Protein AF-A0A963WPQ2-F1 (afdb_monomer)

Structure (mmCIF, N/CA/C/O backbone):
data_AF-A0A963WPQ2-F1
#
_entry.id   AF-A0A963WPQ2-F1
#
loop_
_atom_site.group_PDB
_atom_site.id
_atom_site.type_symbol
_atom_site.label_atom_id
_atom_site.label_alt_id
_atom_site.label_comp_id
_atom_site.label_asym_id
_atom_site.label_entity_id
_atom_site.label_seq_id
_atom_site.pdbx_PDB_ins_code
_atom_site.Cartn_x
_atom_site.Cartn_y
_atom_site.Cartn_z
_atom_site.occupancy
_atom_site.B_iso_or_equiv
_atom_site.auth_seq_id
_atom_site.auth_comp_id
_atom_site.auth_asym_id
_atom_site.auth_atom_id
_atom_site.pdbx_PDB_model_num
ATOM 1 N N . MET A 1 1 ? 3.090 -22.599 -8.218 1.00 36.81 1 MET A N 1
ATOM 2 C CA . MET A 1 1 ? 3.782 -21.387 -8.696 1.00 36.81 1 MET A CA 1
ATOM 3 C C . MET A 1 1 ? 3.671 -20.332 -7.594 1.00 36.81 1 MET A C 1
ATOM 5 O O . MET A 1 1 ? 3.023 -19.320 -7.779 1.00 36.81 1 MET A O 1
ATOM 9 N N . PHE A 1 2 ? 4.225 -20.642 -6.415 1.00 39.56 2 PHE A N 1
ATOM 10 C CA . PHE A 1 2 ? 4.300 -19.752 -5.252 1.00 39.56 2 PHE A CA 1
ATOM 11 C C . PHE A 1 2 ? 5.778 -19.411 -5.106 1.00 39.56 2 PHE A C 1
ATOM 13 O O . PHE A 1 2 ? 6.592 -20.318 -4.924 1.00 39.56 2 PHE A O 1
ATOM 20 N N . THR A 1 3 ? 6.152 -18.151 -5.276 1.00 38.62 3 THR A N 1
ATOM 21 C CA . THR A 1 3 ? 7.542 -17.724 -5.124 1.00 38.62 3 THR A CA 1
ATOM 22 C C . THR A 1 3 ? 7.565 -16.463 -4.277 1.00 38.62 3 THR A C 1
ATOM 24 O O . THR A 1 3 ? 6.902 -15.492 -4.612 1.00 38.62 3 THR A O 1
ATOM 27 N N . ALA A 1 4 ? 8.361 -16.545 -3.205 1.00 35.34 4 ALA A N 1
ATOM 28 C CA . ALA A 1 4 ? 8.760 -15.492 -2.274 1.00 35.34 4 ALA A CA 1
ATOM 29 C C . ALA A 1 4 ? 7.760 -15.090 -1.171 1.00 35.34 4 ALA A C 1
ATOM 31 O O . ALA A 1 4 ? 7.378 -13.934 -1.045 1.00 35.34 4 ALA A O 1
ATOM 32 N N . VAL A 1 5 ? 7.466 -16.027 -0.263 1.00 36.47 5 VAL A N 1
ATOM 33 C CA . VAL A 1 5 ? 7.416 -15.677 1.166 1.00 36.47 5 VAL A CA 1
ATOM 34 C C . VAL A 1 5 ? 8.804 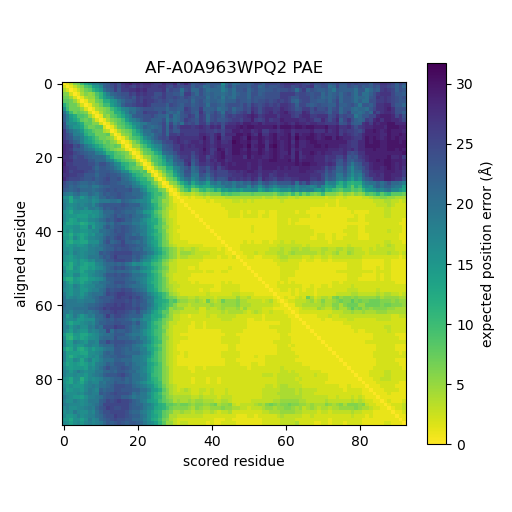-15.973 1.719 1.00 36.47 5 VAL A C 1
ATOM 36 O O . VAL A 1 5 ? 9.293 -17.097 1.618 1.00 36.47 5 VAL A O 1
ATOM 39 N N . VAL A 1 6 ? 9.470 -14.937 2.218 1.00 41.78 6 VAL A N 1
ATOM 40 C CA . VAL A 1 6 ? 10.721 -15.035 2.971 1.00 41.78 6 VAL A CA 1
ATOM 41 C C . VAL A 1 6 ? 10.472 -15.860 4.234 1.00 41.78 6 VAL A C 1
ATOM 43 O O . VAL A 1 6 ? 9.942 -15.378 5.230 1.00 41.78 6 VAL A O 1
ATOM 46 N N . ASP A 1 7 ? 10.827 -17.136 4.143 1.00 44.94 7 ASP A N 1
ATOM 47 C CA . ASP A 1 7 ? 10.869 -18.101 5.232 1.00 44.94 7 ASP A CA 1
ATOM 48 C C . ASP A 1 7 ? 12.159 -17.866 6.027 1.00 44.94 7 ASP A C 1
ATOM 50 O O . ASP A 1 7 ? 13.257 -18.183 5.563 1.00 44.94 7 ASP A O 1
ATOM 54 N N . ALA A 1 8 ? 12.058 -17.204 7.180 1.00 40.88 8 ALA A N 1
ATOM 55 C CA . ALA A 1 8 ? 13.203 -17.017 8.066 1.00 40.88 8 ALA A CA 1
ATOM 56 C C . ALA A 1 8 ? 12.772 -16.749 9.510 1.00 40.88 8 ALA A C 1
ATOM 58 O O . ALA A 1 8 ? 13.140 -15.732 10.085 1.00 40.88 8 ALA A O 1
ATOM 59 N N . LEU A 1 9 ? 12.001 -17.656 10.110 1.00 39.00 9 LEU A N 1
ATOM 60 C CA . LEU A 1 9 ? 11.843 -17.723 11.567 1.00 39.00 9 LEU A CA 1
ATOM 61 C C . LEU A 1 9 ? 11.512 -19.163 11.981 1.00 39.00 9 LEU A C 1
ATOM 63 O O . LEU A 1 9 ? 10.365 -19.516 12.242 1.00 39.00 9 LEU A O 1
ATOM 67 N N . THR A 1 10 ? 12.529 -20.016 12.087 1.00 43.53 10 THR A N 1
ATOM 68 C CA . THR A 1 10 ? 12.471 -21.130 13.039 1.00 43.53 10 THR A CA 1
ATOM 69 C C . THR A 1 10 ? 13.828 -21.306 13.709 1.00 43.53 10 THR A C 1
ATOM 71 O O . THR A 1 10 ? 14.848 -21.578 13.082 1.00 43.53 10 THR A O 1
ATOM 74 N N . ASP A 1 11 ? 13.781 -21.069 15.011 1.00 37.69 11 ASP A N 1
ATOM 75 C CA . ASP A 1 11 ? 14.800 -21.232 16.033 1.00 37.69 11 ASP A CA 1
ATOM 76 C C . ASP A 1 11 ? 15.343 -22.673 16.081 1.00 37.69 11 ASP A C 1
ATOM 78 O O . ASP A 1 11 ? 14.572 -23.627 16.192 1.00 37.69 11 ASP A O 1
ATOM 82 N N . VAL A 1 12 ? 16.671 -22.841 16.050 1.00 47.81 12 VAL A N 1
ATOM 83 C CA . VAL A 1 12 ? 17.315 -23.942 16.778 1.00 47.81 12 VAL A CA 1
ATOM 84 C C . VAL A 1 12 ? 18.640 -23.461 17.372 1.00 47.81 12 VAL A C 1
ATOM 86 O O . VAL A 1 12 ? 19.646 -23.245 16.699 1.00 47.81 12 VAL A O 1
ATOM 89 N N . ASN A 1 13 ? 18.596 -23.222 18.676 1.00 41.19 13 ASN A N 1
ATOM 90 C CA . ASN A 1 13 ? 19.705 -22.811 19.523 1.00 41.19 13 ASN A CA 1
ATOM 91 C C . ASN A 1 13 ? 20.659 -23.996 19.794 1.00 41.19 13 ASN A C 1
ATOM 93 O O . ASN A 1 13 ? 20.211 -25.083 20.165 1.00 41.19 13 ASN A O 1
ATOM 97 N N . GLY A 1 14 ? 21.975 -23.799 19.644 1.00 38.59 14 GLY A N 1
ATOM 98 C CA . GLY A 1 14 ? 22.959 -24.858 19.886 1.00 38.59 14 GLY A CA 1
ATOM 99 C C . GLY A 1 14 ? 24.436 -24.448 19.824 1.00 38.59 14 GLY A C 1
ATOM 100 O O . GLY A 1 14 ? 25.094 -24.716 18.829 1.00 38.59 14 GLY A O 1
ATOM 101 N N . ARG A 1 15 ? 24.944 -23.960 20.968 1.00 42.28 15 ARG A N 1
ATOM 102 C CA . ARG A 1 15 ? 26.319 -24.085 21.523 1.00 42.28 15 ARG A CA 1
ATOM 103 C C . ARG A 1 15 ? 27.489 -23.171 21.075 1.00 42.28 15 ARG A C 1
ATOM 105 O O . ARG A 1 15 ? 28.031 -23.281 19.988 1.00 42.28 15 ARG A O 1
ATOM 112 N N . GLU A 1 16 ? 27.965 -22.453 22.107 1.00 46.28 16 GLU A N 1
ATOM 113 C CA . GLU A 1 16 ? 29.357 -22.348 22.612 1.00 46.28 16 GLU A CA 1
ATOM 114 C C . GLU A 1 16 ? 30.307 -21.240 22.098 1.00 46.28 16 GLU A C 1
ATOM 116 O O . GLU A 1 16 ? 31.045 -21.404 21.140 1.00 46.28 16 GLU A O 1
ATOM 121 N N . GLY A 1 17 ? 30.392 -20.157 22.893 1.00 44.81 17 GLY A N 1
ATOM 122 C CA . GLY A 1 17 ? 31.634 -19.761 23.585 1.00 44.81 17 GLY A CA 1
ATOM 123 C C . GLY A 1 17 ? 32.643 -18.838 22.878 1.00 44.81 17 GLY A C 1
ATOM 124 O O . GLY A 1 17 ? 33.537 -19.309 22.187 1.00 44.81 17 GLY A O 1
ATOM 125 N N . GLY A 1 18 ? 32.623 -17.538 23.212 1.00 41.34 18 GLY A N 1
ATOM 126 C CA . GLY A 1 18 ? 33.745 -16.601 22.998 1.00 41.34 18 GLY A CA 1
ATOM 127 C C . GLY A 1 18 ? 33.408 -15.155 23.422 1.00 41.34 18 GLY A C 1
ATOM 128 O O . GLY A 1 18 ? 32.314 -14.701 23.094 1.00 41.34 18 GLY A O 1
ATOM 129 N N . PRO A 1 19 ? 34.265 -14.427 24.177 1.00 59.56 19 PRO A N 1
ATOM 130 C CA . PRO A 1 19 ? 33.863 -13.185 24.842 1.00 59.56 19 PRO A CA 1
ATOM 131 C C . PRO A 1 19 ? 34.143 -11.900 24.041 1.00 59.56 19 PRO A C 1
ATOM 133 O O . PRO A 1 19 ? 35.112 -11.806 23.294 1.00 59.56 19 PRO A O 1
ATOM 136 N N . ALA A 1 20 ? 33.328 -10.885 24.355 1.00 54.09 20 ALA A N 1
ATOM 137 C CA . ALA A 1 20 ? 33.532 -9.445 24.169 1.00 54.09 20 ALA A CA 1
ATOM 138 C C . ALA A 1 20 ? 33.497 -8.882 22.733 1.00 54.09 20 ALA A C 1
ATOM 140 O O . ALA A 1 20 ? 34.519 -8.521 22.155 1.00 54.09 20 ALA A O 1
ATOM 141 N N . VAL A 1 21 ? 32.280 -8.634 22.241 1.00 58.25 21 VAL A N 1
ATOM 142 C CA . VAL A 1 21 ? 31.994 -7.498 21.352 1.00 58.25 21 VAL A CA 1
ATOM 143 C C . VAL A 1 21 ? 30.837 -6.688 21.942 1.00 58.25 21 VAL A C 1
ATOM 145 O O . VAL A 1 21 ? 29.961 -7.235 22.607 1.00 58.25 21 VAL A O 1
ATOM 148 N N . ALA A 1 22 ? 30.922 -5.373 21.785 1.00 55.62 22 ALA A N 1
ATOM 149 C CA . ALA A 1 22 ? 30.116 -4.355 22.446 1.00 55.62 22 ALA A CA 1
ATOM 150 C C . ALA A 1 22 ? 28.587 -4.566 22.352 1.00 55.62 22 ALA A C 1
ATOM 152 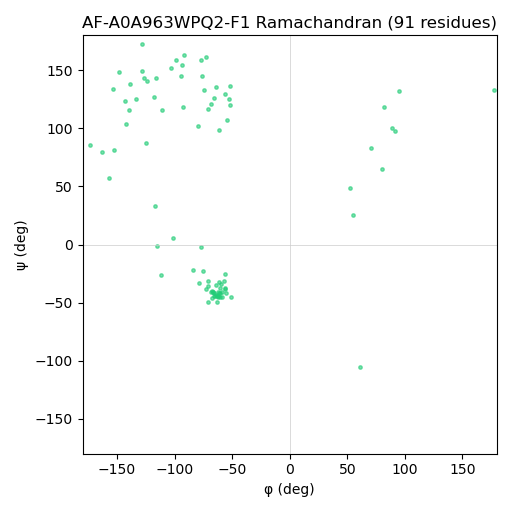O O . ALA A 1 22 ? 28.053 -4.837 21.280 1.00 55.62 22 ALA A O 1
ATOM 153 N N . SER A 1 23 ? 27.898 -4.367 23.481 1.00 45.31 23 SER A N 1
ATOM 154 C CA . SER A 1 23 ? 26.449 -4.132 23.595 1.00 45.31 23 SER A CA 1
ATOM 155 C C . SER A 1 23 ? 26.028 -2.969 22.680 1.00 45.31 23 SER A C 1
ATOM 157 O O . SER A 1 23 ? 26.700 -1.940 22.693 1.00 45.31 23 SER A O 1
ATOM 159 N N . GLY A 1 24 ? 25.061 -3.146 21.770 1.00 49.47 24 GLY A N 1
ATOM 160 C CA . GLY A 1 24 ? 23.612 -2.925 21.981 1.00 49.47 24 GLY A CA 1
ATOM 161 C C . GLY A 1 24 ? 23.252 -1.506 21.498 1.00 49.47 24 GLY A C 1
ATOM 162 O O . GLY A 1 24 ? 23.999 -0.585 21.786 1.00 49.47 24 GLY A O 1
ATOM 163 N N . GLU A 1 25 ? 22.229 -1.191 20.706 1.00 46.12 25 GLU A N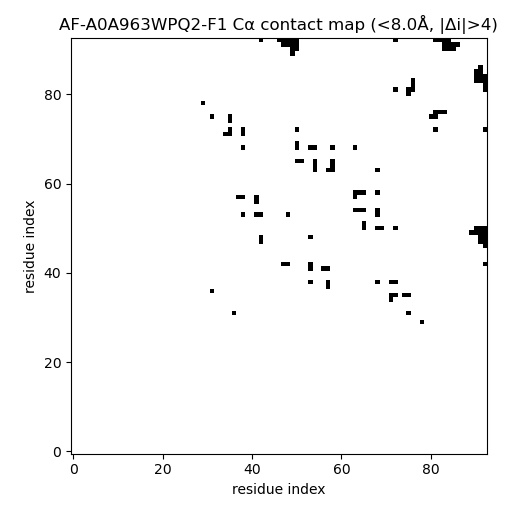 1
ATOM 164 C CA . GLU A 1 25 ? 20.944 -1.780 20.311 1.00 46.12 25 GLU A CA 1
ATOM 165 C C . GLU A 1 25 ? 20.638 -1.196 18.906 1.00 46.12 25 GLU A C 1
ATOM 167 O O . GLU A 1 25 ? 20.946 -0.035 18.665 1.00 46.12 25 GLU A O 1
ATOM 172 N N . ASP A 1 26 ? 20.219 -1.969 17.902 1.00 45.03 26 ASP A N 1
ATOM 173 C CA . ASP A 1 26 ? 18.833 -1.927 17.407 1.00 45.03 26 ASP A CA 1
ATOM 174 C C . ASP A 1 26 ? 18.569 -3.198 16.572 1.00 45.03 26 ASP A C 1
ATOM 176 O O . ASP A 1 26 ? 18.683 -3.222 15.351 1.00 45.03 26 ASP A O 1
ATOM 180 N N . SER A 1 27 ? 18.313 -4.317 17.251 1.00 50.75 27 SER A N 1
ATOM 181 C CA . SER A 1 27 ? 17.943 -5.586 16.600 1.00 50.75 27 SER A CA 1
ATOM 182 C C . SER A 1 27 ? 16.541 -6.025 16.998 1.00 50.75 27 SER A C 1
ATOM 184 O O . SER A 1 27 ? 16.261 -7.221 17.091 1.00 50.75 27 SER A O 1
ATOM 186 N N . LYS A 1 28 ? 15.621 -5.080 17.229 1.00 52.72 28 LYS A N 1
ATOM 187 C CA . LYS A 1 28 ? 14.214 -5.457 17.100 1.00 52.72 28 LYS A CA 1
ATOM 188 C C . LYS A 1 28 ? 13.989 -5.654 15.603 1.00 52.72 28 LYS A C 1
ATOM 190 O O . LYS A 1 28 ? 14.127 -4.672 14.883 1.00 52.72 28 LYS A O 1
ATOM 195 N N . PRO A 1 29 ? 13.654 -6.865 15.113 1.00 58.09 29 PRO A N 1
ATOM 196 C CA . PRO A 1 29 ? 13.134 -6.964 13.757 1.00 58.09 29 PRO A CA 1
ATOM 197 C C . PRO A 1 29 ? 11.990 -5.954 13.670 1.00 58.09 29 PRO A C 1
ATOM 199 O O . PRO A 1 29 ? 11.093 -5.991 14.523 1.00 58.09 29 PRO A O 1
ATOM 202 N N . GLU A 1 30 ? 12.095 -4.983 12.757 1.00 73.44 30 GLU A N 1
ATOM 203 C CA . GLU A 1 30 ? 11.110 -3.912 12.635 1.00 73.44 30 GLU A CA 1
ATOM 204 C C . GLU A 1 30 ? 9.742 -4.563 12.472 1.00 73.44 30 GLU A C 1
ATOM 206 O O . GLU A 1 30 ? 9.435 -5.184 11.454 1.00 73.44 30 GLU A O 1
ATOM 211 N N . ARG A 1 31 ? 8.934 -4.495 13.532 1.00 87.44 31 ARG A N 1
ATOM 212 C CA . ARG A 1 31 ? 7.678 -5.235 13.576 1.00 87.44 31 ARG A CA 1
ATOM 213 C C . ARG A 1 31 ? 6.763 -4.701 12.480 1.00 87.44 31 ARG A C 1
ATOM 215 O O . ARG A 1 31 ? 6.627 -3.485 12.306 1.00 87.44 31 ARG A O 1
ATOM 222 N N . ILE A 1 32 ? 6.126 -5.617 11.763 1.00 91.69 32 ILE A N 1
ATOM 223 C CA . ILE A 1 32 ? 5.013 -5.287 10.882 1.00 91.69 32 ILE A CA 1
ATOM 224 C C . ILE A 1 32 ? 3.842 -4.871 11.777 1.00 91.69 32 ILE A C 1
ATOM 226 O O . ILE A 1 32 ? 3.430 -5.613 12.669 1.00 91.69 32 ILE A O 1
ATOM 230 N N . SER A 1 33 ? 3.361 -3.646 11.599 1.00 94.75 33 SER A N 1
ATOM 231 C CA . SER A 1 33 ? 2.170 -3.134 12.281 1.00 94.75 33 SER A CA 1
ATOM 232 C C . SER A 1 33 ? 0.903 -3.776 11.719 1.00 94.75 33 SER A C 1
ATOM 234 O O . SER A 1 33 ? 0.898 -4.266 10.596 1.00 94.75 33 SER A O 1
ATOM 236 N N . GLU A 1 34 ? -0.206 -3.714 12.456 1.00 95.00 34 GLU A N 1
ATOM 237 C CA . GLU A 1 34 ? -1.494 -4.253 11.993 1.00 95.00 34 GLU A CA 1
ATOM 238 C C . GLU A 1 34 ? -1.941 -3.647 10.650 1.00 95.00 34 GLU A C 1
ATOM 240 O O . GLU A 1 34 ? -2.428 -4.353 9.769 1.00 95.00 34 GLU A O 1
ATOM 245 N N 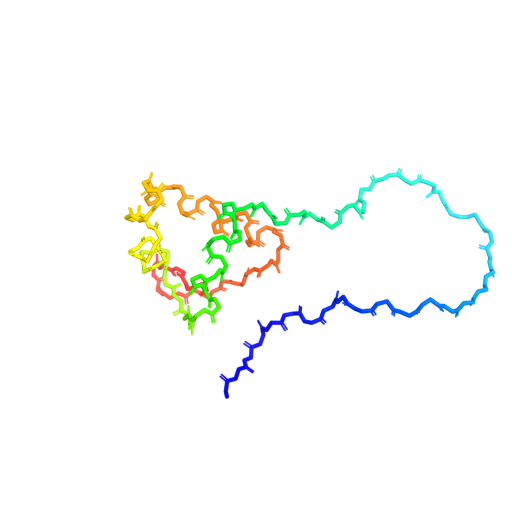. ALA A 1 35 ? -1.706 -2.345 10.456 1.00 95.31 35 ALA A N 1
ATOM 246 C CA . ALA A 1 35 ? -2.038 -1.670 9.207 1.00 95.31 35 ALA A CA 1
ATOM 247 C C . ALA A 1 35 ? -1.177 -2.162 8.031 1.00 95.31 35 ALA A C 1
ATOM 249 O O . ALA A 1 35 ? -1.686 -2.372 6.934 1.00 95.31 35 ALA A O 1
ATOM 250 N N . GLU A 1 36 ? 0.122 -2.371 8.258 1.00 96.12 36 GLU A N 1
ATOM 251 C CA . GLU A 1 36 ? 1.025 -2.938 7.249 1.00 96.12 36 GLU A CA 1
ATOM 252 C C . GLU A 1 36 ? 0.674 -4.400 6.954 1.00 96.12 36 GLU A C 1
ATOM 254 O O . GLU A 1 36 ? 0.638 -4.796 5.794 1.00 96.12 36 GLU A O 1
ATOM 259 N N . HIS A 1 37 ? 0.329 -5.177 7.980 1.00 96.50 37 HIS A N 1
ATOM 260 C CA . HIS A 1 37 ? -0.099 -6.563 7.833 1.00 96.50 37 HIS A CA 1
ATOM 261 C C . HIS A 1 37 ? -1.360 -6.677 6.971 1.00 96.50 37 HIS A C 1
ATOM 263 O O . HIS A 1 37 ? -1.430 -7.531 6.098 1.00 96.50 37 HIS A O 1
ATOM 269 N N . ALA A 1 38 ? -2.339 -5.783 7.142 1.00 96.69 38 ALA A N 1
ATOM 270 C CA . ALA A 1 38 ? -3.534 -5.772 6.297 1.00 96.69 38 ALA A CA 1
ATOM 271 C C . ALA A 1 38 ? -3.217 -5.531 4.808 1.00 96.69 38 ALA A C 1
ATOM 273 O O . ALA A 1 38 ? -3.907 -6.063 3.944 1.00 96.69 38 ALA A O 1
ATOM 274 N N . VAL A 1 39 ? -2.175 -4.752 4.500 1.00 97.31 39 VAL A N 1
ATOM 275 C CA . VAL A 1 39 ? -1.685 -4.588 3.123 1.00 97.31 39 VAL A CA 1
ATOM 276 C C . VAL A 1 39 ? -0.961 -5.849 2.643 1.00 97.31 39 VAL A C 1
ATOM 278 O O . VAL A 1 39 ? -1.139 -6.245 1.494 1.00 97.31 39 VAL A O 1
ATOM 281 N N . MET A 1 40 ? -0.189 -6.508 3.513 1.00 97.12 40 MET A N 1
ATOM 282 C CA . MET A 1 40 ? 0.479 -7.773 3.185 1.00 97.12 40 MET A CA 1
ATOM 283 C C . MET A 1 40 ? -0.512 -8.893 2.868 1.00 97.12 40 MET A C 1
ATOM 285 O O . MET A 1 40 ? -0.295 -9.605 1.898 1.00 97.12 40 MET A O 1
ATOM 289 N N . GLU A 1 41 ? -1.618 -9.006 3.607 1.00 96.69 41 GLU A N 1
ATOM 290 C CA . GLU A 1 41 ? -2.677 -9.989 3.328 1.00 96.69 41 GLU A CA 1
ATOM 291 C C . GLU A 1 41 ? -3.205 -9.874 1.890 1.00 96.69 41 GLU A C 1
ATOM 293 O O . GLU A 1 41 ? -3.380 -10.880 1.207 1.00 96.69 41 GLU A O 1
ATOM 298 N N . VAL A 1 42 ? -3.392 -8.646 1.392 1.00 96.69 42 VAL A N 1
ATOM 299 C CA . VAL A 1 42 ? -3.819 -8.411 0.003 1.00 96.69 42 VAL A CA 1
ATOM 300 C C . VAL A 1 42 ? -2.763 -8.892 -0.995 1.00 96.69 42 VAL A C 1
ATOM 302 O O . VAL A 1 42 ? -3.112 -9.534 -1.984 1.00 96.69 42 VAL A O 1
ATOM 305 N N . LEU A 1 43 ? -1.485 -8.599 -0.737 1.00 96.19 43 LEU A N 1
ATOM 306 C CA . LEU A 1 43 ? -0.376 -8.993 -1.613 1.00 96.19 43 LEU A CA 1
ATOM 307 C C . LEU A 1 43 ? -0.107 -10.506 -1.582 1.00 96.19 43 LEU A C 1
ATOM 309 O O . LEU A 1 43 ? 0.297 -11.085 -2.587 1.00 96.19 43 LEU A O 1
ATOM 313 N N . TRP A 1 44 ? -0.344 -11.164 -0.447 1.00 95.50 44 TRP A N 1
ATOM 314 C CA . TRP A 1 44 ? -0.238 -12.618 -0.325 1.00 95.50 44 TRP A CA 1
ATOM 315 C C . TRP A 1 44 ? -1.357 -13.351 -1.055 1.00 95.50 44 TRP A C 1
ATOM 317 O O . TRP A 1 44 ? -1.108 -14.410 -1.631 1.00 95.50 44 TRP A O 1
ATOM 327 N N . ASP A 1 45 ? -2.567 -12.792 -1.053 1.00 95.81 45 ASP A N 1
ATOM 328 C CA . ASP A 1 45 ? -3.682 -13.318 -1.840 1.00 95.81 45 ASP A CA 1
ATOM 329 C C . ASP A 1 45 ? -3.422 -13.143 -3.344 1.00 95.81 45 ASP A C 1
ATOM 331 O O . ASP A 1 45 ? -3.604 -14.074 -4.134 1.00 95.81 45 ASP A O 1
ATOM 335 N N . ARG A 1 46 ? -2.962 -11.951 -3.753 1.00 93.62 46 ARG A N 1
ATOM 336 C CA . ARG A 1 46 ? -2.697 -11.614 -5.155 1.00 93.62 46 ARG A CA 1
ATOM 337 C C . ARG A 1 46 ? -1.465 -10.722 -5.282 1.00 93.62 46 ARG A C 1
ATOM 339 O O . ARG A 1 46 ? -1.431 -9.619 -4.756 1.00 93.62 46 ARG A O 1
ATOM 346 N N . SER A 1 47 ? -0.493 -11.178 -6.066 1.00 91.44 47 SER A N 1
ATOM 347 C CA . SER A 1 47 ? 0.704 -10.428 -6.462 1.00 91.44 47 SER A CA 1
ATOM 348 C C . SER A 1 47 ? 1.130 -10.872 -7.872 1.00 91.44 47 SER A C 1
ATOM 350 O O . SER A 1 47 ? 0.897 -12.035 -8.232 1.00 91.44 47 SER A O 1
ATOM 352 N N . PRO A 1 48 ? 1.727 -9.991 -8.698 1.00 95.31 48 PRO A N 1
ATOM 353 C CA . PRO A 1 48 ? 2.016 -8.578 -8.429 1.00 95.31 48 PRO A CA 1
ATOM 354 C C . PRO A 1 48 ? 0.781 -7.675 -8.528 1.00 95.31 48 PRO A C 1
ATOM 356 O O . PRO A 1 48 ? -0.073 -7.887 -9.388 1.00 95.31 48 PRO A O 1
ATOM 359 N N . LEU A 1 49 ? 0.708 -6.637 -7.688 1.00 97.81 49 LEU A N 1
ATOM 360 C CA . LEU A 1 49 ? -0.351 -5.621 -7.731 1.00 97.81 49 LEU A CA 1
ATOM 361 C C . LEU A 1 49 ? 0.211 -4.205 -7.760 1.00 97.81 49 LEU A C 1
ATOM 363 O O . LEU A 1 49 ? 1.238 -3.881 -7.171 1.00 97.81 49 LEU A O 1
ATOM 367 N N . THR A 1 50 ? -0.516 -3.301 -8.397 1.00 98.12 50 THR A N 1
ATOM 368 C CA . THR A 1 50 ? -0.257 -1.869 -8.280 1.00 98.12 50 THR A CA 1
ATOM 369 C C . THR A 1 50 ? -0.786 -1.321 -6.957 1.00 98.12 50 THR A C 1
ATOM 371 O O . THR A 1 50 ? -1.744 -1.834 -6.383 1.00 98.12 50 THR A O 1
ATOM 374 N N . ALA A 1 51 ? -0.256 -0.177 -6.512 1.00 97.31 51 ALA A N 1
ATOM 375 C CA . ALA A 1 51 ? -0.799 0.527 -5.343 1.00 97.31 51 ALA A CA 1
ATOM 376 C C . ALA A 1 51 ? -2.302 0.868 -5.470 1.00 97.31 51 ALA A C 1
ATOM 378 O O . ALA A 1 51 ? -2.982 1.019 -4.457 1.00 97.31 51 ALA A O 1
ATOM 379 N N . ALA A 1 52 ? -2.811 1.001 -6.702 1.00 97.44 52 ALA A N 1
ATOM 380 C CA . ALA A 1 52 ? -4.231 1.219 -6.950 1.00 97.44 52 ALA A CA 1
ATOM 381 C C . ALA A 1 52 ? -5.056 -0.034 -6.662 1.00 97.44 52 ALA A C 1
ATOM 383 O O . ALA A 1 52 ? -5.985 0.041 -5.870 1.00 97.44 52 ALA A O 1
ATOM 384 N N . GLU A 1 53 ? -4.648 -1.182 -7.200 1.00 97.88 53 GLU A N 1
ATOM 385 C CA . GLU A 1 53 ? -5.336 -2.456 -6.962 1.00 97.88 53 GLU A CA 1
ATOM 386 C C . GLU A 1 53 ? -5.278 -2.874 -5.487 1.00 97.88 53 GLU A C 1
ATOM 388 O O . GLU A 1 53 ? -6.253 -3.399 -4.953 1.00 97.88 53 GLU A O 1
ATOM 393 N N . VAL A 1 54 ? -4.168 -2.582 -4.798 1.00 97.75 54 VAL A N 1
ATOM 394 C CA . VAL A 1 54 ? -4.077 -2.773 -3.343 1.00 97.75 54 VAL A CA 1
ATOM 395 C C . VAL A 1 54 ? -5.096 -1.894 -2.616 1.00 97.75 54 VAL A C 1
ATOM 397 O O . VAL A 1 54 ? -5.780 -2.378 -1.717 1.00 97.75 54 VAL A O 1
ATOM 400 N N . CYS A 1 55 ? -5.230 -0.617 -2.997 1.00 97.31 55 CYS A N 1
ATOM 401 C CA . CYS A 1 55 ? -6.243 0.250 -2.396 1.00 97.31 55 CYS A CA 1
ATOM 402 C C . CYS A 1 55 ? -7.654 -0.248 -2.690 1.00 97.31 55 CYS A C 1
ATOM 404 O O . CYS A 1 55 ? -8.441 -0.346 -1.759 1.00 97.31 55 CYS A O 1
ATOM 406 N N . ASP A 1 56 ? -7.958 -0.647 -3.921 1.00 96.75 56 ASP A N 1
ATOM 407 C CA . ASP A 1 56 ? -9.281 -1.169 -4.271 1.00 96.75 56 ASP A CA 1
ATOM 408 C C . ASP A 1 56 ? -9.669 -2.381 -3.400 1.00 96.75 56 ASP A C 1
ATOM 410 O O . ASP A 1 56 ? -10.836 -2.550 -3.059 1.00 96.75 56 ASP A O 1
ATOM 414 N N . ALA A 1 57 ? -8.695 -3.192 -2.969 1.00 95.12 57 ALA A N 1
ATOM 415 C CA . ALA A 1 57 ? -8.935 -4.338 -2.092 1.00 95.12 57 ALA A CA 1
ATOM 416 C C . ALA A 1 57 ? -9.120 -3.983 -0.600 1.00 95.12 57 ALA A C 1
ATOM 418 O O . ALA A 1 57 ? -9.871 -4.666 0.101 1.00 95.12 57 ALA A O 1
ATOM 419 N N . VAL A 1 58 ? -8.437 -2.947 -0.089 1.00 94.38 58 VAL A N 1
ATOM 420 C CA . VAL A 1 58 ? -8.368 -2.658 1.363 1.00 94.38 58 VAL A CA 1
ATOM 421 C C . VAL A 1 58 ? -9.092 -1.377 1.790 1.00 94.38 58 VAL A C 1
ATOM 423 O O . VAL A 1 58 ? -9.528 -1.270 2.937 1.00 94.38 58 VAL A O 1
ATOM 426 N N . CYS A 1 59 ? -9.234 -0.403 0.891 1.00 87.94 59 CYS A N 1
ATOM 427 C CA . CYS A 1 59 ? -9.684 0.950 1.211 1.00 87.94 59 CYS A CA 1
ATOM 428 C C . CYS A 1 59 ? -11.148 0.985 1.674 1.00 87.94 59 CYS A C 1
ATOM 430 O O . CYS A 1 59 ? -11.435 1.656 2.662 1.00 87.94 59 CYS A O 1
ATOM 432 N N . GLU A 1 60 ? -12.050 0.219 1.047 1.00 83.50 60 GLU A N 1
ATOM 433 C CA . GLU A 1 60 ? -13.473 0.189 1.433 1.00 83.50 60 GLU A CA 1
ATOM 434 C C . GLU A 1 60 ? -13.681 -0.412 2.832 1.00 83.50 60 GLU A C 1
ATOM 436 O O . GLU A 1 60 ? -14.426 0.126 3.645 1.00 83.50 60 GLU A O 1
ATOM 441 N N . GLN A 1 61 ? -12.967 -1.492 3.155 1.00 86.62 61 GLN A N 1
ATOM 442 C CA . GLN A 1 61 ? -13.125 -2.197 4.432 1.00 86.62 61 GLN A CA 1
ATOM 443 C C . GLN A 1 61 ? -12.480 -1.465 5.618 1.00 86.62 61 GLN A C 1
ATOM 445 O O . GLN A 1 61 ? -12.829 -1.725 6.771 1.00 86.62 61 GLN A O 1
ATOM 450 N N . ARG A 1 62 ? -11.494 -0.600 5.357 1.00 90.12 62 ARG A N 1
ATOM 451 C CA . ARG A 1 62 ? -10.686 0.070 6.389 1.00 90.12 62 ARG A CA 1
ATOM 452 C C . ARG A 1 62 ? -10.867 1.588 6.439 1.00 90.12 62 ARG A C 1
ATOM 454 O O . ARG A 1 62 ? -10.243 2.213 7.292 1.00 90.12 62 ARG A O 1
ATOM 461 N N . ASP A 1 63 ? -11.691 2.159 5.559 1.00 93.38 63 ASP A N 1
ATOM 462 C CA . ASP A 1 63 ? -11.834 3.612 5.371 1.00 93.38 63 ASP A CA 1
ATOM 463 C C . ASP A 1 63 ? -10.464 4.282 5.145 1.00 93.38 63 ASP A C 1
ATOM 465 O O . ASP A 1 63 ? -10.038 5.218 5.825 1.00 93.38 63 ASP A O 1
ATOM 469 N N . TRP A 1 64 ? -9.687 3.702 4.226 1.00 96.25 64 TRP A N 1
ATOM 470 C CA . TRP A 1 64 ? -8.368 4.218 3.872 1.00 96.25 64 TRP A CA 1
ATOM 471 C C . TRP A 1 64 ? -8.391 4.954 2.546 1.00 96.25 64 TRP A C 1
ATOM 473 O O . TRP A 1 64 ? -9.161 4.665 1.636 1.00 96.25 64 TRP A O 1
ATOM 483 N N . SER A 1 65 ? -7.473 5.908 2.434 1.00 95.81 65 SER A N 1
ATOM 484 C CA . SER A 1 65 ? -7.230 6.647 1.204 1.00 95.81 65 SER A CA 1
ATOM 485 C C . SER A 1 65 ? -6.022 6.079 0.454 1.00 95.81 65 SER A C 1
ATOM 487 O O . SER A 1 65 ? -5.118 5.484 1.046 1.00 95.81 65 SER A O 1
ATOM 489 N N . MET A 1 66 ? -5.945 6.343 -0.850 1.00 97.06 66 MET A N 1
ATOM 490 C CA . MET A 1 66 ? -4.783 6.003 -1.678 1.00 97.06 66 MET A CA 1
ATOM 491 C C . MET A 1 66 ? -3.433 6.494 -1.089 1.00 97.06 66 MET A C 1
ATOM 493 O O . MET A 1 66 ? -2.480 5.712 -1.065 1.00 97.06 66 MET A O 1
ATOM 497 N N . PRO A 1 67 ? -3.296 7.742 -0.581 1.00 97.75 67 PRO A N 1
ATOM 498 C CA . PRO A 1 67 ? -2.089 8.175 0.136 1.00 97.75 67 PRO A CA 1
ATOM 499 C C . PRO A 1 67 ? -1.719 7.308 1.347 1.00 97.75 67 PRO A C 1
ATOM 501 O O . PRO A 1 67 ? -0.532 7.059 1.582 1.00 97.75 67 PRO A O 1
ATOM 504 N N . THR A 1 68 ? -2.715 6.827 2.097 1.00 97.44 68 THR A N 1
ATOM 505 C CA . THR A 1 68 ? -2.504 5.930 3.242 1.00 97.44 68 THR A CA 1
ATOM 506 C C . THR A 1 68 ? -1.893 4.613 2.773 1.00 97.44 68 THR A C 1
ATOM 508 O O . THR A 1 68 ? -0.850 4.209 3.281 1.00 97.44 68 THR A O 1
ATOM 511 N N . VAL A 1 69 ? -2.475 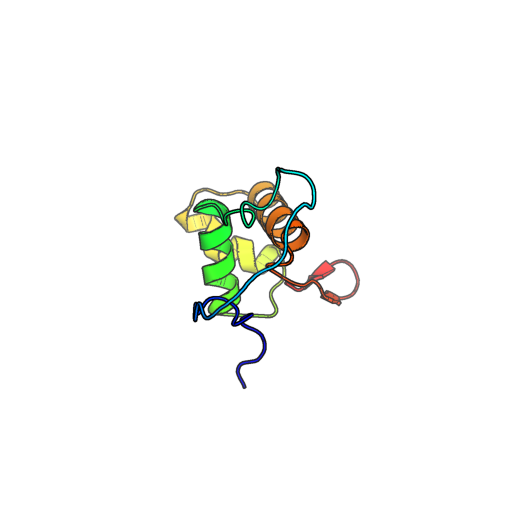3.991 1.744 1.00 97.81 69 VAL A N 1
ATOM 512 C CA . VAL A 1 69 ? -1.975 2.727 1.178 1.00 97.81 69 VAL A CA 1
ATOM 513 C C . VAL A 1 69 ? -0.554 2.876 0.642 1.00 97.81 69 VAL A C 1
ATOM 515 O O . VAL A 1 69 ? 0.313 2.071 0.974 1.00 97.81 69 VAL A O 1
ATOM 518 N N . LYS A 1 70 ? -0.266 3.948 -0.106 1.00 97.19 70 LYS A N 1
ATOM 519 C CA . LYS A 1 70 ? 1.096 4.230 -0.590 1.00 97.19 70 LYS A CA 1
ATOM 520 C C . LYS A 1 70 ? 2.098 4.370 0.553 1.00 97.19 70 LYS A C 1
ATOM 522 O O . LYS A 1 70 ? 3.201 3.847 0.454 1.00 97.19 70 LYS A O 1
ATOM 527 N N . THR A 1 71 ? 1.710 5.031 1.643 1.00 98.19 71 THR A N 1
ATOM 528 C CA . THR A 1 71 ? 2.561 5.167 2.833 1.00 98.19 71 THR A CA 1
ATOM 529 C C . THR A 1 71 ? 2.871 3.806 3.457 1.00 98.19 71 THR A C 1
ATOM 531 O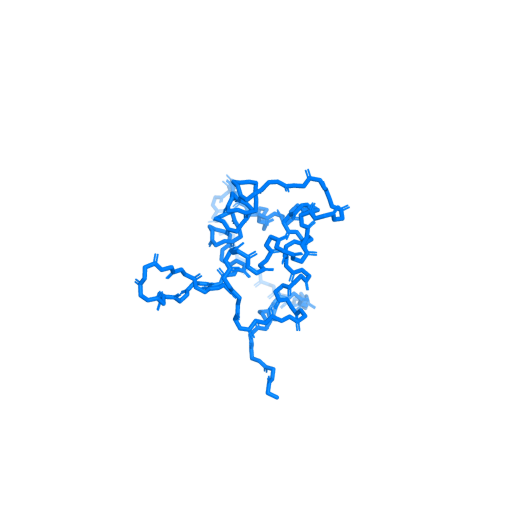 O . THR A 1 71 ? 4.023 3.542 3.798 1.00 98.19 71 THR A O 1
ATOM 534 N N . LEU A 1 72 ? 1.869 2.932 3.587 1.00 97.88 72 LEU A N 1
ATOM 535 C CA . LEU A 1 72 ? 2.047 1.583 4.131 1.00 97.88 72 LEU A CA 1
ATOM 536 C C . LEU A 1 72 ? 2.938 0.718 3.228 1.00 97.88 72 LEU A C 1
ATOM 538 O O . LEU A 1 72 ? 3.874 0.098 3.725 1.00 97.88 72 LEU A O 1
ATOM 542 N N . LEU A 1 73 ? 2.725 0.754 1.910 1.00 97.88 73 LEU A N 1
ATOM 543 C CA . LEU A 1 73 ? 3.589 0.079 0.936 1.00 97.88 73 LEU A CA 1
ATOM 544 C C . LEU A 1 73 ? 5.037 0.580 1.021 1.00 97.88 73 LEU A C 1
ATOM 546 O O . LEU A 1 73 ? 5.961 -0.223 1.083 1.00 97.88 73 LEU A O 1
ATOM 550 N N . SER A 1 74 ? 5.262 1.896 1.099 1.00 96.88 74 SER A N 1
ATOM 551 C CA . SER A 1 74 ? 6.614 2.448 1.261 1.00 96.88 74 SER A CA 1
ATOM 552 C C . SER A 1 74 ? 7.297 1.981 2.548 1.00 96.88 74 SER A C 1
ATOM 554 O O . SER A 1 74 ? 8.497 1.720 2.529 1.00 96.88 74 SER A O 1
ATOM 556 N N . ARG A 1 75 ? 6.556 1.845 3.657 1.00 96.50 75 ARG A N 1
ATOM 557 C CA . ARG A 1 75 ? 7.106 1.307 4.911 1.00 96.50 75 ARG A CA 1
ATOM 558 C C . ARG A 1 75 ? 7.445 -0.176 4.799 1.00 96.50 75 ARG A C 1
ATOM 560 O O . ARG A 1 75 ? 8.501 -0.579 5.269 1.00 96.50 75 ARG A O 1
ATOM 567 N N . LEU A 1 76 ? 6.598 -0.969 4.145 1.00 96.25 76 LEU A N 1
ATOM 568 C CA . LEU A 1 76 ? 6.871 -2.383 3.876 1.00 96.25 76 LEU A CA 1
ATOM 569 C C . LEU A 1 76 ? 8.122 -2.571 3.011 1.00 96.25 76 LEU A C 1
ATOM 571 O O . LEU A 1 76 ? 8.949 -3.428 3.310 1.00 96.25 76 LEU A O 1
ATOM 575 N N . VAL A 1 77 ? 8.303 -1.73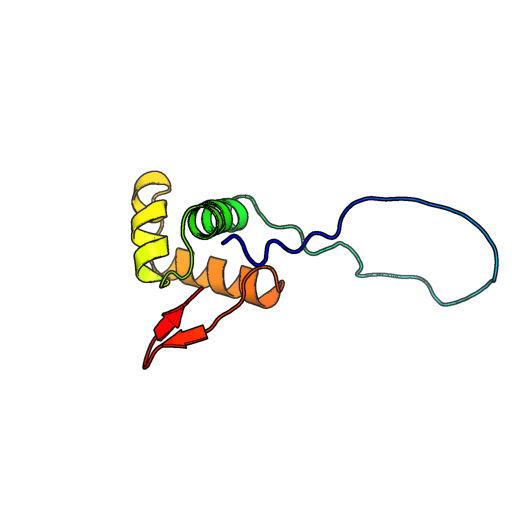3 1.991 1.00 95.88 77 VAL A N 1
ATOM 576 C CA . VAL A 1 77 ? 9.512 -1.740 1.154 1.00 95.88 77 VAL A CA 1
ATOM 577 C C . VAL A 1 77 ? 10.744 -1.327 1.959 1.00 95.88 77 VAL A C 1
ATOM 579 O O . VAL A 1 77 ? 11.772 -1.990 1.873 1.00 95.88 77 VAL A O 1
ATOM 582 N N . ALA A 1 78 ? 10.650 -0.281 2.789 1.00 94.88 78 ALA A N 1
ATOM 583 C CA . ALA A 1 78 ? 11.751 0.134 3.665 1.00 94.88 78 ALA A CA 1
ATOM 584 C C . ALA A 1 78 ? 12.171 -0.981 4.643 1.00 94.88 78 ALA A C 1
ATOM 586 O O . ALA A 1 78 ? 13.357 -1.151 4.915 1.00 94.88 78 ALA A O 1
ATOM 587 N N . LYS A 1 79 ? 11.200 -1.784 5.093 1.00 93.81 79 LYS A N 1
ATOM 588 C CA . LYS A 1 79 ? 11.391 -2.981 5.924 1.00 93.81 79 LYS A CA 1
ATOM 589 C C . LYS A 1 79 ? 11.893 -4.206 5.155 1.00 93.81 79 LYS A C 1
ATOM 591 O O . LYS A 1 79 ? 12.096 -5.250 5.765 1.00 93.81 79 LYS A O 1
ATOM 596 N N . ASN A 1 80 ? 12.072 -4.116 3.834 1.00 92.94 80 ASN A N 1
ATOM 597 C CA . ASN A 1 80 ? 12.341 -5.251 2.940 1.00 92.94 80 ASN A CA 1
ATOM 598 C C . ASN A 1 80 ? 11.289 -6.378 3.031 1.00 92.94 80 ASN A C 1
ATOM 600 O O . ASN A 1 80 ? 11.581 -7.532 2.731 1.00 92.94 80 ASN A O 1
ATOM 604 N N . ALA A 1 81 ? 10.061 -6.052 3.445 1.00 93.50 81 ALA A N 1
ATOM 605 C CA . ALA A 1 81 ? 8.958 -7.005 3.556 1.00 93.50 81 ALA A CA 1
ATOM 606 C C . ALA A 1 81 ? 8.219 -7.215 2.223 1.00 93.50 81 ALA A C 1
ATOM 608 O O . ALA A 1 81 ? 7.560 -8.234 2.039 1.00 93.50 81 ALA A O 1
ATOM 609 N N . VAL A 1 82 ? 8.321 -6.247 1.306 1.00 94.94 82 VAL A N 1
ATOM 610 C CA . VAL A 1 82 ? 7.722 -6.264 -0.036 1.00 94.94 82 VAL A CA 1
ATOM 611 C C . VAL A 1 82 ? 8.745 -5.704 -1.025 1.00 94.94 82 VAL A C 1
ATOM 613 O O . VAL A 1 82 ?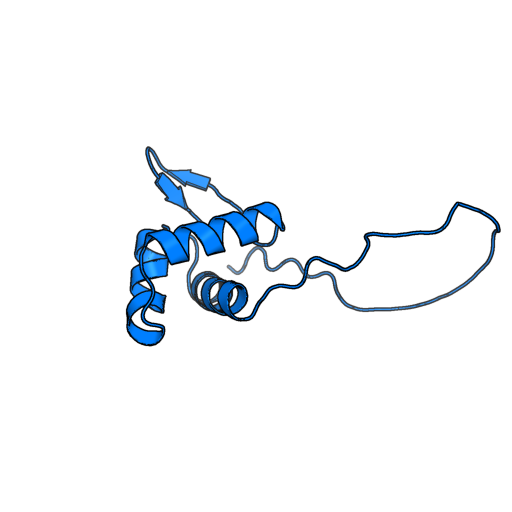 9.428 -4.725 -0.720 1.00 94.94 82 VAL A O 1
ATOM 616 N N . ALA A 1 83 ? 8.863 -6.324 -2.198 1.00 95.12 83 ALA A N 1
ATOM 617 C CA . ALA A 1 83 ? 9.713 -5.841 -3.283 1.00 95.12 83 ALA A CA 1
ATOM 618 C C . ALA A 1 83 ? 8.920 -4.927 -4.225 1.00 95.12 83 ALA A C 1
ATOM 620 O O . ALA A 1 83 ? 7.694 -4.933 -4.217 1.00 95.12 83 ALA A O 1
ATOM 621 N N . THR A 1 84 ? 9.613 -4.141 -5.048 1.00 96.12 84 THR A N 1
ATOM 622 C CA . THR A 1 84 ? 8.960 -3.368 -6.108 1.00 96.12 84 THR A CA 1
ATOM 623 C C . THR A 1 84 ? 9.547 -3.679 -7.469 1.00 96.12 84 THR A C 1
ATOM 625 O O . THR A 1 84 ? 10.763 -3.802 -7.624 1.00 96.12 84 THR A O 1
ATOM 628 N N . GLU A 1 85 ? 8.678 -3.752 -8.471 1.00 97.06 85 GLU A N 1
ATOM 629 C CA . GLU A 1 85 ? 9.063 -3.875 -9.874 1.00 97.06 85 GLU A CA 1
ATOM 630 C C . GLU A 1 85 ? 8.558 -2.651 -10.660 1.00 97.06 85 GLU A C 1
ATOM 632 O O . GLU A 1 85 ? 7.375 -2.307 -10.571 1.00 97.06 85 GLU A O 1
ATOM 637 N N . PRO A 1 86 ? 9.422 -1.940 -11.408 1.00 96.31 86 PRO A N 1
ATOM 638 C CA . PRO A 1 86 ? 8.985 -0.848 -12.272 1.00 96.31 86 PRO A CA 1
ATOM 639 C C . PRO A 1 86 ? 8.100 -1.352 -13.423 1.00 96.31 86 PRO A C 1
ATOM 641 O O . PRO A 1 86 ? 8.531 -2.170 -14.228 1.00 96.31 86 PRO A O 1
ATOM 644 N N . ASP A 1 87 ? 6.905 -0.780 -13.567 1.00 95.69 87 ASP A N 1
ATOM 645 C CA . ASP A 1 87 ? 5.985 -1.012 -14.687 1.00 95.69 87 ASP A CA 1
ATOM 646 C C . ASP A 1 87 ? 5.627 0.336 -15.333 1.00 95.69 87 ASP A C 1
ATOM 648 O O . ASP A 1 87 ? 4.690 1.042 -14.946 1.00 95.69 87 ASP A O 1
ATOM 652 N N . GLY A 1 88 ? 6.456 0.770 -16.285 1.00 95.31 88 GLY A N 1
ATOM 653 C CA . GLY A 1 88 ? 6.309 2.058 -16.961 1.00 95.31 88 GLY A CA 1
ATOM 654 C C . GLY A 1 88 ? 6.412 3.253 -16.003 1.00 95.31 88 GLY A C 1
ATOM 655 O O . GLY A 1 88 ? 7.502 3.640 -15.593 1.00 95.31 88 GLY A O 1
ATOM 656 N N . ARG A 1 89 ? 5.274 3.889 -15.692 1.00 94.31 89 ARG A N 1
ATOM 657 C CA . ARG A 1 89 ? 5.186 5.047 -14.772 1.00 94.31 89 ARG A CA 1
ATOM 658 C C . ARG A 1 89 ? 4.682 4.679 -13.372 1.00 94.31 89 ARG A C 1
ATOM 660 O O . ARG A 1 89 ? 4.419 5.575 -12.570 1.00 94.31 89 ARG A O 1
ATOM 667 N N . ARG A 1 90 ? 4.491 3.390 -13.095 1.00 92.88 90 ARG A N 1
ATOM 668 C CA . ARG A 1 90 ? 4.015 2.867 -11.811 1.00 92.88 90 ARG A CA 1
ATOM 669 C C . ARG A 1 90 ? 4.951 1.770 -11.304 1.00 92.88 90 ARG A C 1
ATOM 671 O O . ARG A 1 90 ? 5.879 1.369 -11.997 1.00 92.88 90 ARG A O 1
ATOM 678 N N . PHE A 1 91 ? 4.698 1.326 -10.080 1.00 95.94 91 PHE A N 1
ATOM 679 C CA . PHE A 1 91 ? 5.362 0.179 -9.477 1.00 95.94 91 PHE A CA 1
ATOM 680 C C . PHE A 1 91 ? 4.338 -0.917 -9.212 1.00 95.94 91 PHE A C 1
ATOM 682 O O . PHE A 1 91 ? 3.191 -0.626 -8.847 1.00 95.94 91 PHE A O 1
ATOM 689 N N . LEU A 1 92 ? 4.790 -2.146 -9.402 1.00 97.00 92 LEU A N 1
ATOM 690 C CA . LEU A 1 92 ? 4.162 -3.358 -8.917 1.00 97.00 92 LEU A CA 1
ATOM 691 C C . LEU A 1 92 ? 4.788 -3.735 -7.574 1.00 97.00 92 LEU A C 1
ATOM 693 O O . LEU A 1 92 ? 5.978 -3.489 -7.366 1.00 97.00 92 LEU A O 1
ATOM 697 N N . TYR A 1 93 ? 3.963 -4.278 -6.690 1.00 96.12 93 TYR A N 1
ATOM 698 C CA . TYR A 1 93 ? 4.269 -4.704 -5.329 1.00 96.12 93 TYR A CA 1
ATOM 699 C C . TYR A 1 93 ? 3.870 -6.171 -5.142 1.00 96.12 93 TYR A C 1
ATOM 701 O O . TYR A 1 93 ? 2.914 -6.621 -5.824 1.00 96.12 93 TYR A O 1
#

Radius of gyration: 17.42 Å; Cα contacts (8 Å, |Δi|>4): 68; chains: 1; bounding box: 47×33×42 Å

Solvent-accessible surface area (backbone atoms only — not comparable to full-atom values): 6245 Å² total; per-residue (Å²): 143,85,84,83,79,89,85,82,86,81,91,81,90,84,86,85,89,85,87,89,78,82,84,85,84,89,80,68,74,82,74,79,46,74,72,43,44,59,53,47,54,52,43,71,77,48,64,80,32,37,67,63,59,52,29,72,73,45,19,80,85,66,78,49,51,65,70,56,46,50,53,39,51,52,51,34,38,74,69,70,74,43,66,78,45,84,52,93,94,48,50,31,65

Nearest PDB structures (foldseek):
  1p6r-assembly1_A  TM=8.852E-01  e=1.156E-04  Bacillus licheniformis
  1sax-assembl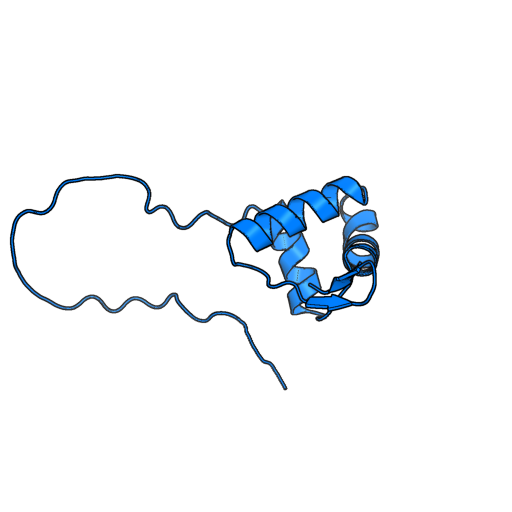y1_A  TM=9.213E-01  e=5.067E-04  Staphylococcus aureus subsp. aureus N315
  1okr-assembly1_A  TM=9.021E-01  e=1.246E-03  Staphylococcus aureus
  1sd4-assembly1_B  TM=9.647E-01  e=3.484E-03  Staphylococcus aureus
  2mh2-assembly1_A  TM=9.004E-01  e=2.247E-02  Mus musculus

Secondary structure (DSSP, 8-state):
---------------------------S--PPPHHHHHHHHHHHHS-S-BHHHHHHHHHHHHT--HHHHHHHHHHHHHTTSS--EEETTEEE-

pLDDT: mean 79.43, std 23.56, range [35.34, 98.19]

Sequence (93 aa):
MFTAVVDALTDVNGREGGPAVASGEDSKPERISEAEHAVMEVLWDRSPLTAAEVCDAVCEQRDWSMPTVKTLLSRLVAKNAVATEPDGRRFLY

Foldseek 3Di:
DDDDDPPDDDDDDDDDDDDDDDDDDDPPLPDQDPLLVLLVVVCNVDDFDFLVVSCVVRCVVPVDDSVSSVVSVVVCVVSVNDDWDDDPPTITD

Mean predicted aligned error: 11.77 Å